Protein AF-A0A967FJZ7-F1 (afdb_monomer)

pLDDT: mean 92.17, std 5.95, range [53.84, 97.44]

Mean predicted aligned error: 4.2 Å

Structure (mmCIF, N/CA/C/O backbone):
data_AF-A0A967FJZ7-F1
#
_entry.id   AF-A0A967FJZ7-F1
#
loop_
_atom_site.group_PDB
_atom_site.id
_atom_site.type_symbol
_atom_site.label_atom_id
_atom_site.label_alt_id
_atom_site.label_comp_id
_atom_site.label_asym_id
_atom_site.label_entity_id
_atom_site.label_seq_id
_atom_site.pdbx_PDB_ins_code
_atom_site.Cartn_x
_atom_site.Cartn_y
_atom_site.Cartn_z
_atom_site.occupancy
_atom_site.B_iso_or_equiv
_atom_site.auth_seq_id
_atom_site.auth_comp_id
_atom_site.auth_asym_id
_atom_site.auth_atom_id
_atom_site.pdbx_PDB_model_num
ATOM 1 N N . GLY A 1 1 ? -8.747 7.558 18.543 1.00 53.84 1 GLY A N 1
ATOM 2 C CA . GLY A 1 1 ? -9.060 8.045 17.186 1.00 53.84 1 GLY A CA 1
ATOM 3 C C . GLY A 1 1 ? -10.544 7.882 16.918 1.00 53.84 1 GLY A C 1
ATOM 4 O O . GLY A 1 1 ? -11.200 7.242 17.737 1.00 53.84 1 GLY A O 1
ATOM 5 N N . PRO A 1 2 ? -11.078 8.460 15.831 1.00 62.34 2 PRO A N 1
ATOM 6 C CA . PRO A 1 2 ? -12.463 8.230 15.425 1.00 62.34 2 PRO A CA 1
ATOM 7 C C . PRO A 1 2 ? -12.708 6.739 15.150 1.00 62.34 2 PRO A C 1
ATOM 9 O O . PRO A 1 2 ? -11.792 6.017 14.753 1.00 62.34 2 PRO A O 1
ATOM 12 N N . VAL A 1 3 ? -13.938 6.279 15.382 1.00 71.56 3 VAL A N 1
ATOM 13 C CA . VAL A 1 3 ? -14.369 4.938 14.970 1.00 71.56 3 VAL A CA 1
ATOM 14 C C . VAL A 1 3 ? -14.595 4.963 13.461 1.00 71.56 3 VAL A C 1
ATOM 16 O O . VAL A 1 3 ? -15.310 5.821 12.950 1.00 71.56 3 VAL A O 1
ATOM 19 N N . VAL A 1 4 ? -13.964 4.027 12.761 1.00 82.12 4 VAL A N 1
ATOM 20 C CA . VAL A 1 4 ? -14.001 3.878 11.303 1.00 82.12 4 VAL A CA 1
ATOM 21 C C . VAL A 1 4 ? -14.707 2.563 11.010 1.00 82.12 4 VAL A C 1
ATOM 23 O O . VAL A 1 4 ? -14.419 1.550 11.650 1.00 82.12 4 VAL A O 1
ATOM 26 N N . THR A 1 5 ? -15.645 2.566 10.068 1.00 86.19 5 THR A N 1
ATOM 27 C CA . THR A 1 5 ? -16.357 1.354 9.653 1.00 86.19 5 THR A CA 1
ATOM 28 C C . THR A 1 5 ? -16.157 1.171 8.165 1.00 86.19 5 THR A C 1
ATOM 30 O O . THR A 1 5 ? -16.683 1.935 7.360 1.00 86.19 5 THR A O 1
ATOM 33 N N . ILE A 1 6 ? -15.411 0.130 7.814 1.00 88.75 6 ILE A N 1
ATOM 34 C CA . ILE A 1 6 ? -15.211 -0.288 6.433 1.00 88.75 6 ILE A CA 1
ATOM 35 C C . ILE A 1 6 ? -16.294 -1.320 6.124 1.00 88.75 6 ILE A C 1
ATOM 37 O O . ILE A 1 6 ? -16.422 -2.317 6.836 1.00 88.75 6 ILE A O 1
ATOM 41 N N . GLN A 1 7 ? -17.103 -1.065 5.097 1.00 89.75 7 GLN A N 1
ATOM 42 C CA . GLN A 1 7 ? -18.104 -2.031 4.642 1.00 89.75 7 GLN A CA 1
ATOM 43 C C . GLN A 1 7 ? -17.423 -3.281 4.071 1.00 89.75 7 GLN A C 1
ATOM 45 O O . GLN A 1 7 ? -16.246 -3.244 3.710 1.00 89.75 7 GLN A O 1
ATOM 50 N N . ALA A 1 8 ? -18.156 -4.391 3.961 1.00 89.12 8 ALA A N 1
ATOM 51 C CA . ALA A 1 8 ? -17.643 -5.569 3.264 1.00 89.12 8 ALA A CA 1
ATOM 52 C C . ALA A 1 8 ? -17.211 -5.180 1.840 1.00 89.12 8 ALA A C 1
ATOM 54 O O . ALA A 1 8 ? -17.961 -4.507 1.135 1.00 89.12 8 ALA A O 1
ATOM 55 N N . TYR A 1 9 ? -15.998 -5.582 1.449 1.00 87.69 9 TYR A N 1
ATOM 56 C CA . TYR A 1 9 ? -15.358 -5.190 0.182 1.00 87.69 9 TYR A CA 1
ATOM 57 C C . TYR A 1 9 ? -15.141 -3.674 0.001 1.00 87.69 9 TYR A C 1
ATOM 59 O O . TYR A 1 9 ? -14.846 -3.220 -1.100 1.00 87.69 9 TYR A O 1
ATOM 67 N N . GLY A 1 10 ? -15.287 -2.886 1.069 1.00 92.31 10 GLY A N 1
ATOM 68 C CA . GLY A 1 10 ? -15.021 -1.455 1.071 1.00 92.31 10 GLY A CA 1
ATOM 69 C C . GLY A 1 10 ? -13.533 -1.131 1.191 1.00 92.31 10 GLY A C 1
ATOM 70 O O . GLY A 1 10 ? -12.714 -1.975 1.557 1.00 92.31 10 GLY A O 1
ATOM 71 N N . TYR A 1 11 ? -13.204 0.134 0.934 1.00 94.00 11 TYR A N 1
ATOM 72 C CA . TYR A 1 11 ? -11.838 0.648 0.965 1.00 94.00 11 TYR A CA 1
ATOM 73 C C . TYR A 1 11 ? -11.687 1.744 2.019 1.00 94.00 11 TYR A C 1
ATOM 75 O O . TYR A 1 11 ? -12.600 2.536 2.266 1.00 94.00 11 TYR A O 1
ATOM 83 N N . LEU A 1 12 ? -10.499 1.792 2.612 1.00 94.00 12 LEU A N 1
ATOM 84 C CA . LEU A 1 12 ? -10.035 2.862 3.483 1.00 94.00 12 LEU A CA 1
ATOM 85 C C . LEU A 1 12 ? -8.722 3.379 2.909 1.00 94.00 12 LEU A C 1
ATOM 87 O O . LEU A 1 12 ? -7.837 2.587 2.591 1.00 94.00 12 LEU A O 1
ATOM 91 N N . ILE A 1 13 ? -8.587 4.694 2.806 1.00 94.62 13 ILE A N 1
ATOM 92 C CA . ILE A 1 13 ? -7.353 5.333 2.354 1.00 94.62 13 ILE A CA 1
ATOM 93 C C . ILE A 1 13 ? -6.669 5.963 3.556 1.00 94.62 13 ILE A C 1
ATOM 95 O O . ILE A 1 13 ? -7.312 6.612 4.376 1.00 94.62 13 ILE A O 1
ATOM 99 N N . LEU A 1 14 ? -5.355 5.785 3.646 1.00 93.88 14 LEU A N 1
ATOM 100 C CA . LEU A 1 14 ? -4.507 6.512 4.578 1.00 93.88 14 LEU A CA 1
ATOM 101 C C . LEU A 1 14 ? -3.635 7.472 3.766 1.00 93.88 14 LEU A C 1
ATOM 103 O O . LEU A 1 14 ? -2.787 7.029 2.996 1.00 93.88 14 LEU A O 1
ATOM 107 N N . ALA A 1 15 ? -3.848 8.775 3.926 1.00 93.75 15 ALA A N 1
ATOM 108 C CA . ALA A 1 15 ? -3.118 9.811 3.199 1.00 93.75 15 ALA A CA 1
ATOM 109 C C . ALA A 1 15 ? -2.450 10.770 4.184 1.00 93.75 15 ALA A C 1
ATOM 111 O O . ALA A 1 15 ? -3.067 11.217 5.140 1.00 93.75 15 ALA A O 1
ATOM 112 N N . ARG A 1 16 ? -1.179 11.125 3.981 1.00 93.56 16 ARG A N 1
ATOM 113 C CA . ARG A 1 16 ? -0.521 12.091 4.879 1.00 93.56 16 ARG A CA 1
ATOM 114 C C . ARG A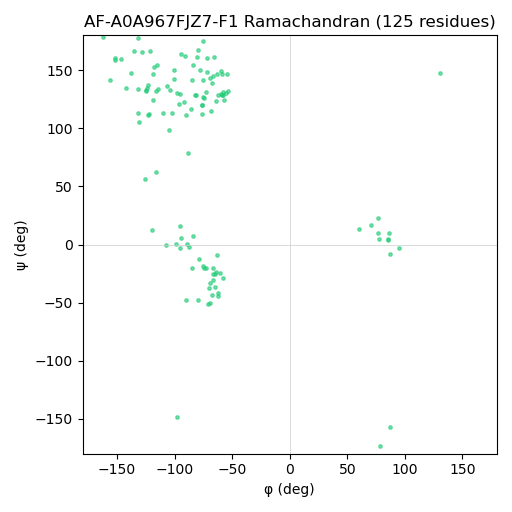 1 16 ? -1.139 13.485 4.740 1.00 93.56 16 ARG A C 1
ATOM 116 O O . ARG A 1 16 ? -1.358 14.166 5.733 1.00 93.56 16 ARG A O 1
ATOM 123 N N . ASP A 1 17 ? -1.389 13.885 3.497 1.00 93.38 17 ASP A N 1
ATOM 124 C CA . ASP A 1 17 ? -1.948 15.176 3.107 1.00 93.38 17 ASP A CA 1
ATOM 125 C C . ASP A 1 17 ? -3.095 14.923 2.126 1.00 93.38 17 ASP A C 1
ATOM 127 O O . ASP A 1 17 ? -2.866 14.548 0.973 1.00 93.38 17 ASP A O 1
ATOM 131 N N . LEU A 1 18 ? -4.332 15.084 2.600 1.00 92.69 18 LEU A N 1
ATOM 132 C CA . LEU A 1 18 ? -5.524 14.846 1.792 1.00 92.69 18 LEU A CA 1
ATOM 133 C C . LEU A 1 18 ? -5.661 15.849 0.642 1.00 92.69 18 LEU A C 1
ATOM 135 O O . LEU A 1 18 ? -6.187 15.495 -0.413 1.00 92.69 18 LEU A O 1
ATOM 139 N N . THR A 1 19 ? -5.176 17.081 0.816 1.00 94.50 19 THR A N 1
ATOM 140 C CA . THR A 1 19 ? -5.269 18.118 -0.219 1.00 94.50 19 THR A CA 1
ATOM 141 C C . THR A 1 19 ? -4.371 17.760 -1.393 1.00 94.50 19 THR A C 1
ATOM 143 O O . THR A 1 19 ? -4.841 17.712 -2.529 1.00 94.50 19 THR A O 1
ATOM 146 N N . ALA A 1 20 ? -3.104 17.438 -1.122 1.00 94.06 20 ALA A N 1
ATOM 147 C CA . ALA A 1 20 ? -2.167 16.996 -2.152 1.00 94.06 20 ALA A CA 1
ATOM 148 C C . ALA A 1 20 ? -2.630 15.688 -2.814 1.00 94.06 20 ALA A C 1
ATOM 150 O O . ALA A 1 20 ? -2.590 15.564 -4.034 1.00 94.06 20 ALA A O 1
ATOM 151 N N . PHE A 1 21 ? -3.134 14.737 -2.022 1.00 94.06 21 PHE A N 1
ATOM 152 C CA . PHE A 1 21 ? -3.644 13.467 -2.535 1.00 94.06 21 PHE A CA 1
ATOM 153 C C . PHE A 1 21 ? -4.846 13.652 -3.474 1.00 94.06 21 PHE A C 1
ATOM 155 O O . PHE A 1 21 ? -4.888 13.057 -4.546 1.00 94.06 21 PHE A O 1
ATOM 162 N N . THR A 1 22 ? -5.802 14.508 -3.105 1.00 95.12 22 THR A N 1
ATOM 163 C CA . THR A 1 22 ? -6.986 14.806 -3.931 1.00 95.12 22 THR A CA 1
ATOM 164 C C . THR A 1 22 ? -6.616 15.602 -5.183 1.00 95.12 22 THR A C 1
ATOM 166 O O . THR A 1 22 ? -7.243 15.425 -6.225 1.00 95.12 22 THR A O 1
ATOM 169 N N . ALA A 1 23 ? -5.604 16.473 -5.108 1.00 96.06 23 ALA A N 1
ATOM 170 C C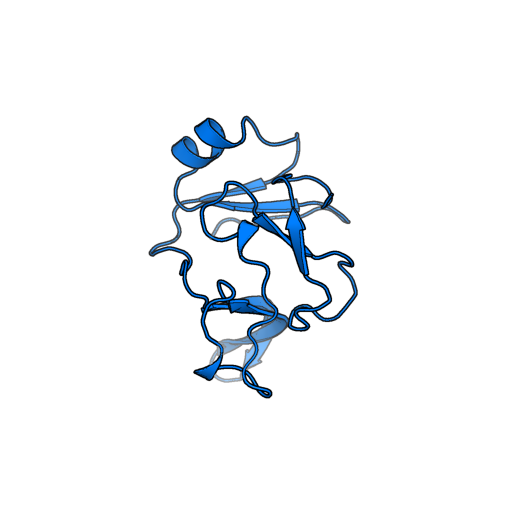A . ALA A 1 23 ? -5.103 17.197 -6.274 1.00 96.06 23 ALA A CA 1
ATOM 171 C C . ALA A 1 23 ? -4.485 16.253 -7.320 1.00 96.06 23 ALA A C 1
ATOM 173 O O . ALA A 1 23 ? -4.666 16.484 -8.512 1.00 96.06 23 ALA A O 1
ATOM 174 N N . GLU A 1 24 ? -3.806 15.191 -6.875 1.00 94.50 24 GLU A N 1
ATOM 175 C CA . GLU A 1 24 ? -3.182 14.195 -7.754 1.00 94.50 24 GLU A CA 1
ATOM 176 C C . GLU A 1 24 ? -4.194 13.170 -8.291 1.00 94.50 24 GLU A C 1
ATOM 178 O O . GLU A 1 24 ? -4.243 12.902 -9.489 1.00 94.50 24 GLU A O 1
ATOM 183 N N . TYR A 1 25 ? -5.028 12.602 -7.415 1.00 94.00 25 TYR A N 1
ATOM 184 C CA . TYR A 1 25 ? -5.868 11.442 -7.745 1.00 94.00 25 TYR A CA 1
ATOM 185 C C . TYR A 1 25 ? -7.363 11.753 -7.898 1.00 94.00 25 TYR A C 1
ATOM 187 O O . TYR A 1 25 ? -8.157 10.859 -8.191 1.00 94.00 25 TYR A O 1
ATOM 195 N N . GLY A 1 26 ? -7.768 13.009 -7.712 1.00 94.62 26 GLY A N 1
ATOM 196 C CA . GLY A 1 26 ? -9.166 13.425 -7.750 1.00 94.62 26 GLY A CA 1
ATOM 197 C C . GLY A 1 26 ? -9.939 13.104 -6.468 1.00 94.62 26 GLY A C 1
ATOM 198 O O . GLY A 1 26 ? -9.387 12.698 -5.446 1.00 94.62 26 GLY A O 1
ATOM 199 N N . SER A 1 27 ? -11.254 13.334 -6.503 1.00 92.50 27 SER A N 1
ATOM 200 C CA . SER A 1 27 ? -12.146 13.052 -5.371 1.00 92.50 27 SER A CA 1
ATOM 201 C C . SER A 1 27 ? -12.415 11.556 -5.219 1.00 92.50 27 SER A C 1
ATOM 203 O O . SER A 1 27 ? -12.608 10.847 -6.205 1.00 92.50 27 SER A O 1
ATOM 205 N N . MET A 1 28 ? -12.472 11.085 -3.972 1.00 91.50 28 MET A N 1
ATOM 206 C CA . MET A 1 28 ? -12.664 9.664 -3.684 1.00 91.50 28 MET A CA 1
ATOM 207 C C . MET A 1 28 ? -14.088 9.187 -3.986 1.00 91.50 28 MET A C 1
ATOM 209 O O . MET A 1 28 ? -15.038 9.961 -3.815 1.00 91.50 28 MET A O 1
ATOM 213 N N . PRO A 1 29 ? -14.262 7.912 -4.391 1.00 93.06 29 PRO A N 1
ATOM 214 C CA . PRO A 1 29 ? -15.585 7.339 -4.600 1.00 93.06 29 PRO A CA 1
ATOM 215 C C . PRO A 1 29 ? -16.482 7.475 -3.355 1.00 93.06 29 PRO A C 1
ATOM 217 O O . PRO A 1 29 ? -15.988 7.387 -2.224 1.00 93.06 29 PRO A O 1
ATOM 220 N N . PRO A 1 30 ? -17.807 7.650 -3.523 1.00 90.31 30 PRO A N 1
ATOM 221 C CA . PRO A 1 30 ? -18.732 7.731 -2.398 1.00 90.31 30 PRO A CA 1
ATOM 222 C C . PRO A 1 30 ? -18.599 6.534 -1.449 1.00 90.31 30 PRO A C 1
ATOM 224 O O . PRO A 1 30 ? -18.605 5.383 -1.879 1.00 90.31 30 PRO A O 1
ATOM 227 N N . GLY A 1 31 ? -18.508 6.806 -0.146 1.00 88.75 31 GLY A N 1
ATOM 228 C CA . GLY A 1 31 ? -18.388 5.776 0.890 1.00 88.75 31 GLY A CA 1
ATOM 229 C C . GLY A 1 31 ? -16.957 5.316 1.191 1.00 88.75 31 GLY A C 1
ATOM 230 O O . GLY A 1 31 ? -16.763 4.624 2.190 1.00 88.75 31 GLY A O 1
ATOM 231 N N . VAL A 1 32 ? -15.955 5.732 0.407 1.00 93.19 32 VAL A N 1
ATOM 232 C CA . VAL A 1 32 ? -14.541 5.513 0.744 1.00 93.19 32 VAL A CA 1
ATOM 233 C C . VAL A 1 32 ? -14.130 6.507 1.822 1.00 93.19 32 VAL A C 1
ATOM 235 O O . VAL A 1 32 ? -14.205 7.722 1.639 1.00 93.19 32 VAL A O 1
ATOM 238 N N . GLN A 1 33 ? -13.700 5.984 2.966 1.00 91.56 33 GLN A N 1
ATOM 239 C CA . GLN A 1 33 ? -13.206 6.808 4.064 1.00 91.56 33 GLN A CA 1
ATOM 240 C C . GLN A 1 33 ? -11.721 7.118 3.852 1.00 91.56 33 GLN A C 1
ATOM 242 O O . GLN A 1 33 ? -10.958 6.253 3.416 1.00 91.56 33 GLN A O 1
ATOM 247 N N . VAL A 1 34 ? -11.307 8.341 4.190 1.00 92.12 34 VAL A N 1
ATOM 248 C CA . VAL A 1 34 ? -9.896 8.739 4.183 1.00 92.12 34 VAL A CA 1
ATOM 249 C C . VAL A 1 34 ? -9.481 9.137 5.592 1.00 92.12 34 VAL A C 1
ATOM 251 O O . VAL A 1 34 ? -10.113 9.985 6.218 1.00 92.12 34 VAL A O 1
ATOM 254 N N . LEU A 1 35 ? -8.431 8.498 6.097 1.00 91.69 35 LEU A N 1
ATOM 255 C CA . LEU A 1 35 ? -7.734 8.904 7.308 1.00 91.69 35 LEU A CA 1
ATOM 256 C C . LEU A 1 35 ? -6.539 9.753 6.915 1.00 91.69 35 LEU A C 1
ATOM 258 O O . LEU A 1 35 ? -5.734 9.345 6.076 1.00 91.69 35 LEU A O 1
ATOM 262 N N . GLU A 1 36 ? -6.427 10.919 7.540 1.00 89.00 36 GLU A N 1
ATOM 263 C CA . GLU A 1 36 ? -5.376 11.882 7.243 1.00 89.00 36 GLU A CA 1
ATOM 264 C C . GLU A 1 36 ? -4.497 12.225 8.447 1.00 89.00 36 GLU A C 1
ATOM 266 O O . GLU A 1 36 ? -4.832 11.917 9.593 1.00 89.00 36 GLU A O 1
ATOM 271 N N . GLY A 1 37 ? -3.361 12.877 8.185 1.00 82.31 37 GLY A N 1
ATOM 272 C CA . GLY A 1 37 ? -2.575 13.538 9.228 1.00 82.31 37 GLY A CA 1
ATOM 273 C C . GLY A 1 37 ? -1.747 12.605 10.111 1.00 82.31 37 GLY A C 1
ATOM 274 O O . GLY A 1 37 ? -1.392 12.978 11.231 1.00 82.31 37 GLY A O 1
ATOM 275 N N . TYR A 1 38 ? -1.414 11.401 9.633 1.00 86.25 38 TYR A N 1
ATOM 276 C CA . TYR A 1 38 ? -0.401 10.590 10.306 1.00 86.25 38 TYR A CA 1
ATOM 277 C C . TYR A 1 38 ? 0.977 11.262 10.195 1.00 86.25 38 TYR A C 1
ATOM 279 O O . TYR A 1 38 ? 1.301 11.909 9.196 1.00 86.25 38 TYR A O 1
ATOM 287 N N . SER A 1 39 ? 1.794 11.134 11.240 1.00 88.56 39 SER A N 1
ATOM 288 C CA . SER A 1 39 ? 3.144 11.693 11.252 1.00 88.56 39 SER A CA 1
ATOM 289 C C . SER A 1 39 ? 4.115 10.831 10.441 1.00 88.56 39 SER A C 1
ATOM 291 O O . SER A 1 39 ? 3.978 9.613 10.353 1.00 88.56 39 SER A O 1
ATOM 293 N N . GLY A 1 40 ? 5.134 11.471 9.865 1.00 89.31 40 GLY A N 1
ATOM 294 C CA . GLY A 1 40 ? 6.134 10.798 9.037 1.00 89.31 40 GLY A CA 1
ATOM 295 C C . GLY A 1 40 ? 5.721 10.680 7.568 1.00 89.31 40 GLY A C 1
ATOM 296 O O . GLY A 1 40 ? 4.962 11.494 7.040 1.00 89.31 40 GLY A O 1
ATOM 297 N N . ARG A 1 41 ? 6.302 9.703 6.876 1.00 91.25 41 ARG A N 1
ATOM 298 C CA . ARG A 1 41 ? 6.009 9.367 5.480 1.00 91.25 41 ARG A CA 1
ATOM 299 C C . ARG A 1 41 ? 6.275 7.887 5.268 1.00 91.25 41 ARG A C 1
ATOM 301 O O . ARG A 1 41 ? 7.059 7.318 6.025 1.00 91.25 41 ARG A O 1
ATOM 308 N N . LEU A 1 42 ? 5.673 7.329 4.224 1.00 91.38 42 LEU A N 1
ATOM 309 C CA . LEU A 1 42 ? 6.120 6.035 3.742 1.00 91.38 42 LEU A CA 1
ATOM 310 C C . LEU A 1 42 ? 7.517 6.173 3.114 1.00 91.38 42 LEU A C 1
ATOM 312 O O . LEU A 1 42 ? 7.836 7.212 2.527 1.00 91.38 42 LEU A O 1
ATOM 316 N N . SER A 1 43 ? 8.366 5.172 3.306 1.00 93.12 43 SER A N 1
ATOM 317 C CA . SER A 1 43 ? 9.717 5.110 2.751 1.00 93.12 43 SER A CA 1
ATOM 318 C C . SER A 1 43 ? 9.652 4.844 1.250 1.00 93.12 43 SER A C 1
ATOM 320 O O . SER A 1 43 ? 8.986 3.904 0.829 1.00 93.12 43 SER A O 1
ATOM 322 N N . ASN A 1 44 ? 10.367 5.619 0.434 1.00 91.12 44 ASN A N 1
ATOM 323 C CA . ASN A 1 44 ? 10.424 5.334 -1.004 1.00 91.12 44 ASN A CA 1
ATOM 324 C C . ASN A 1 44 ? 11.231 4.060 -1.292 1.00 91.12 44 ASN A C 1
ATOM 326 O O . ASN A 1 44 ? 10.818 3.276 -2.126 1.00 91.12 44 ASN A O 1
ATOM 330 N N . ALA A 1 45 ? 12.309 3.827 -0.535 1.00 92.56 45 ALA A N 1
ATOM 331 C CA . ALA A 1 45 ? 13.220 2.691 -0.708 1.00 92.56 45 ALA A CA 1
ATOM 332 C C . ALA A 1 45 ? 12.630 1.341 -0.255 1.00 92.56 45 ALA A C 1
ATOM 334 O O . ALA A 1 45 ? 13.112 0.277 -0.619 1.00 92.56 45 ALA A O 1
ATOM 335 N N . GLY A 1 46 ? 11.594 1.373 0.585 1.00 94.00 46 GLY A N 1
ATOM 336 C CA . GLY A 1 46 ? 11.059 0.176 1.227 1.00 94.00 46 GLY A CA 1
ATOM 337 C C . GLY A 1 46 ? 10.876 0.333 2.730 1.00 94.00 46 GLY A C 1
ATOM 338 O O . GLY A 1 46 ? 11.619 1.054 3.405 1.00 94.00 46 GLY A O 1
ATOM 339 N N . GLU A 1 47 ? 9.860 -0.339 3.265 1.00 95.56 47 GLU A N 1
ATOM 340 C CA . GLU A 1 47 ? 9.632 -0.517 4.699 1.00 95.56 47 GLU A CA 1
ATOM 341 C C . GLU A 1 47 ? 8.667 -1.681 4.961 1.00 95.56 47 GLU A C 1
ATOM 343 O O . GLU A 1 47 ? 8.120 -2.307 4.051 1.00 95.56 47 GLU A O 1
ATOM 348 N N . ARG A 1 48 ? 8.419 -1.955 6.244 1.00 95.81 48 ARG A N 1
ATOM 349 C CA . ARG A 1 48 ? 7.463 -2.967 6.690 1.00 95.81 48 ARG A CA 1
ATOM 350 C C . ARG A 1 48 ? 6.156 -2.331 7.151 1.00 95.81 48 ARG A C 1
ATOM 352 O O . ARG A 1 48 ? 6.098 -1.753 8.236 1.00 95.81 48 ARG A O 1
ATOM 359 N N . LEU A 1 49 ? 5.085 -2.584 6.408 1.00 95.19 49 LEU A N 1
ATOM 360 C CA . LEU A 1 49 ? 3.718 -2.202 6.753 1.00 95.19 49 LEU A CA 1
ATOM 361 C C . LEU A 1 49 ? 2.944 -3.382 7.327 1.00 95.19 49 LEU A C 1
ATOM 363 O O . LEU A 1 49 ? 3.100 -4.526 6.899 1.00 95.19 49 LEU A O 1
ATOM 367 N N . GLN A 1 50 ? 2.101 -3.110 8.320 1.00 95.31 50 GLN A N 1
ATOM 368 C CA . GLN A 1 50 ? 1.306 -4.132 8.988 1.00 95.31 50 GLN A CA 1
ATOM 369 C C . GLN A 1 50 ? -0.088 -3.611 9.318 1.00 95.31 50 GLN A C 1
ATOM 371 O O . GLN A 1 50 ? -0.232 -2.540 9.903 1.00 95.31 50 GLN A O 1
ATOM 376 N N . ILE A 1 51 ? -1.095 -4.433 9.033 1.00 93.00 51 ILE A N 1
ATOM 377 C CA . ILE A 1 51 ? -2.459 -4.247 9.521 1.00 93.00 51 ILE A CA 1
ATOM 378 C C . ILE A 1 51 ? -2.687 -5.256 10.642 1.00 93.00 51 ILE A C 1
ATOM 380 O O . ILE A 1 51 ? -2.343 -6.436 10.526 1.00 93.00 51 ILE A O 1
ATOM 384 N N . ALA A 1 52 ? -3.250 -4.792 11.752 1.00 94.94 52 ALA A N 1
ATOM 385 C CA . ALA A 1 52 ? -3.546 -5.630 12.899 1.00 94.94 52 ALA A CA 1
ATOM 386 C C . ALA A 1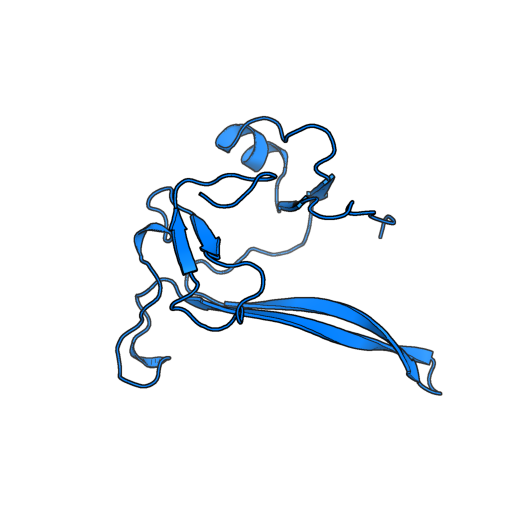 52 ? -4.918 -5.293 13.475 1.00 94.94 52 ALA A C 1
ATOM 388 O O . ALA A 1 52 ? -5.348 -4.140 13.441 1.00 94.94 52 ALA A O 1
ATOM 389 N N . MET A 1 53 ? -5.586 -6.302 14.023 1.00 93.12 53 MET A N 1
ATOM 390 C CA . MET A 1 53 ? -6.827 -6.126 14.764 1.00 93.12 53 MET A CA 1
ATOM 391 C C . MET A 1 53 ? -6.555 -6.163 16.272 1.00 93.12 53 MET A C 1
ATOM 393 O O . MET A 1 53 ? -5.623 -6.852 16.703 1.00 93.12 53 MET A O 1
ATOM 397 N N . PRO A 1 54 ? -7.348 -5.456 17.092 1.00 93.88 54 PRO A N 1
ATOM 398 C CA . PRO A 1 54 ? -7.294 -5.609 18.541 1.00 93.88 54 PRO A CA 1
ATOM 399 C C . PRO A 1 54 ? -7.541 -7.074 18.939 1.00 93.88 54 PRO A C 1
ATOM 401 O O . PRO A 1 54 ? -8.551 -7.658 18.553 1.00 93.88 54 PRO A O 1
ATOM 404 N N . GLY A 1 55 ? -6.607 -7.658 19.689 1.00 94.50 55 GLY A N 1
ATOM 405 C CA . GLY A 1 55 ? -6.741 -8.952 20.363 1.00 94.50 55 GLY A CA 1
ATOM 406 C C . GLY A 1 55 ? -7.121 -8.762 21.830 1.00 94.50 55 GLY A C 1
ATOM 407 O O . GLY A 1 55 ? -7.772 -7.775 22.165 1.00 94.50 55 GLY A O 1
ATOM 408 N N . ASP A 1 56 ? -6.687 -9.660 22.715 1.00 96.75 56 ASP A N 1
ATOM 409 C CA . ASP A 1 56 ? -7.022 -9.631 24.147 1.00 96.75 56 ASP A CA 1
ATOM 410 C C . ASP A 1 56 ? -6.323 -8.503 24.926 1.00 96.75 56 ASP A C 1
ATOM 412 O O . ASP A 1 56 ? -5.349 -7.903 24.465 1.00 96.75 56 ASP A O 1
ATOM 416 N N . ILE A 1 57 ? -6.870 -8.168 26.101 1.00 97.44 57 ILE A N 1
ATOM 417 C CA . ILE A 1 57 ? -6.190 -7.334 27.099 1.00 97.44 57 ILE A CA 1
ATOM 418 C C . ILE A 1 57 ? -5.590 -8.303 28.106 1.00 97.44 57 ILE A C 1
ATOM 420 O O . ILE A 1 57 ? -6.292 -9.192 28.586 1.00 97.44 57 ILE A O 1
ATOM 424 N N . ASP A 1 58 ? -4.309 -8.142 28.420 1.00 95.94 58 ASP A N 1
ATOM 425 C CA . ASP A 1 58 ? -3.686 -8.933 29.478 1.00 95.94 58 ASP A CA 1
ATOM 426 C C . ASP A 1 58 ? -4.092 -8.456 30.885 1.00 95.94 58 ASP A C 1
ATOM 428 O O . ASP A 1 58 ? -4.757 -7.437 31.075 1.00 95.94 58 ASP A O 1
ATOM 432 N N . ASN A 1 59 ? -3.644 -9.183 31.908 1.00 96.25 59 ASN A N 1
ATOM 433 C CA . ASN A 1 59 ? -3.929 -8.861 33.311 1.00 96.25 59 ASN A CA 1
ATOM 434 C C . ASN A 1 59 ? -3.340 -7.512 33.775 1.00 96.25 59 ASN A C 1
ATOM 436 O O . ASN A 1 59 ? -3.632 -7.073 34.884 1.00 96.25 59 ASN A O 1
ATOM 440 N N . GLN A 1 60 ? -2.496 -6.872 32.961 1.00 96.81 60 GLN A N 1
ATOM 441 C CA . GLN A 1 60 ? -1.898 -5.562 33.228 1.00 96.81 60 GLN A CA 1
ATOM 442 C C . GLN A 1 60 ? -2.654 -4.436 32.503 1.00 96.81 60 GLN A C 1
ATOM 444 O O . GLN A 1 60 ? -2.287 -3.271 32.634 1.00 96.81 60 GLN A O 1
ATOM 449 N N . GLY A 1 61 ? -3.721 -4.758 31.762 1.00 95.62 61 GLY A N 1
ATOM 450 C CA . GLY A 1 61 ? -4.513 -3.784 31.015 1.00 95.62 61 GLY A CA 1
ATOM 451 C C . GLY A 1 61 ? -3.964 -3.467 29.622 1.00 95.62 61 GLY A C 1
ATOM 452 O O . GLY A 1 61 ? -4.518 -2.598 28.947 1.00 95.62 61 GLY A O 1
ATOM 453 N N . ASN A 1 62 ? -2.907 -4.146 29.159 1.00 96.38 62 ASN A N 1
ATOM 454 C CA . ASN A 1 62 ? -2.316 -3.862 27.853 1.00 96.38 62 ASN A CA 1
ATOM 455 C C . ASN A 1 62 ? -3.099 -4.560 26.743 1.00 96.38 62 ASN A C 1
ATOM 457 O O . ASN A 1 62 ? -3.321 -5.771 26.787 1.00 96.38 62 ASN A O 1
ATOM 461 N N . ARG A 1 63 ? -3.478 -3.799 25.712 1.00 95.25 63 ARG A N 1
ATOM 462 C CA . ARG A 1 63 ? -4.100 -4.337 24.500 1.00 95.25 63 ARG A CA 1
ATOM 463 C C . ARG A 1 63 ? -3.051 -5.006 23.617 1.00 95.25 63 ARG A C 1
ATOM 465 O O . ARG A 1 63 ? -2.159 -4.332 23.105 1.00 95.25 63 ARG A O 1
ATOM 472 N N . HIS A 1 64 ? -3.234 -6.292 23.351 1.00 95.75 64 HIS A N 1
ATOM 473 C CA . HIS A 1 64 ? -2.488 -7.014 22.325 1.00 95.75 64 HIS A CA 1
ATOM 474 C C . HIS A 1 64 ? -3.133 -6.821 20.955 1.00 95.75 64 HIS A C 1
ATOM 476 O O . HIS A 1 64 ? -4.332 -6.562 20.848 1.00 95.75 64 HIS A O 1
ATOM 482 N N . TYR A 1 65 ? -2.335 -6.944 19.897 1.00 95.75 65 TYR A N 1
ATOM 483 C CA . TYR A 1 65 ? -2.797 -6.819 18.518 1.00 95.75 65 TYR A CA 1
ATOM 484 C C . TYR A 1 65 ? -2.424 -8.065 17.727 1.00 95.75 65 TYR A C 1
ATOM 486 O O . TYR A 1 65 ? -1.282 -8.524 17.755 1.00 95.75 65 TYR A O 1
ATOM 494 N N . ILE A 1 66 ? -3.400 -8.596 17.000 1.00 95.94 66 ILE A N 1
ATOM 495 C CA . ILE A 1 66 ? -3.246 -9.772 16.152 1.00 95.94 66 ILE A CA 1
ATOM 496 C C . ILE A 1 66 ? -2.994 -9.277 14.734 1.00 95.94 66 ILE A C 1
ATOM 498 O O . ILE A 1 66 ? -3.805 -8.543 14.168 1.00 95.94 66 ILE A O 1
ATOM 502 N N . ARG A 1 67 ? -1.855 -9.660 14.155 1.00 94.94 67 ARG A N 1
ATOM 503 C CA . ARG A 1 67 ? -1.520 -9.316 12.771 1.00 94.94 67 ARG A CA 1
ATOM 504 C C . ARG A 1 67 ? -2.521 -9.963 11.816 1.00 94.94 67 ARG A C 1
ATOM 506 O O . ARG A 1 67 ? -2.628 -11.184 11.791 1.00 94.94 67 ARG A O 1
ATOM 513 N N . ILE A 1 68 ? -3.165 -9.136 11.000 1.00 94.44 68 ILE A N 1
ATOM 514 C CA . ILE A 1 68 ? -4.050 -9.567 9.916 1.00 94.44 68 ILE A CA 1
A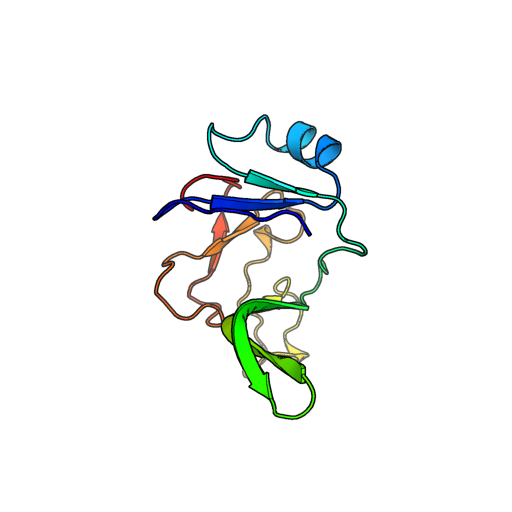TOM 515 C C . ILE A 1 68 ? -3.255 -9.739 8.633 1.00 94.44 68 ILE A C 1
ATOM 517 O O . ILE A 1 68 ? -3.341 -10.776 7.987 1.00 94.44 68 ILE A O 1
ATOM 521 N N . ASP A 1 69 ? -2.434 -8.746 8.301 1.00 95.06 69 ASP A N 1
ATOM 522 C CA . ASP A 1 69 ? -1.616 -8.779 7.099 1.00 95.06 69 ASP A CA 1
ATOM 523 C C . ASP A 1 69 ? -0.335 -7.966 7.276 1.00 95.06 69 ASP A C 1
ATOM 525 O O . ASP A 1 69 ? -0.228 -7.125 8.178 1.00 95.06 69 ASP A O 1
ATOM 529 N N . ARG A 1 70 ? 0.658 -8.240 6.435 1.00 96.00 70 ARG A N 1
ATOM 530 C CA . ARG A 1 70 ? 1.939 -7.540 6.423 1.00 96.00 70 ARG A CA 1
ATOM 531 C C . ARG A 1 70 ? 2.606 -7.648 5.065 1.00 96.00 70 ARG A C 1
ATOM 533 O O . ARG A 1 70 ? 2.661 -8.732 4.493 1.00 96.00 70 ARG A O 1
ATOM 540 N N . VAL A 1 71 ? 3.233 -6.549 4.671 1.00 96.56 71 VAL A N 1
ATOM 541 C CA . VAL A 1 71 ? 4.136 -6.465 3.528 1.00 96.56 71 VAL A CA 1
ATOM 542 C C . VAL A 1 71 ? 5.416 -5.746 3.951 1.00 96.56 71 VAL A C 1
ATOM 544 O O . VAL A 1 71 ? 5.362 -4.724 4.631 1.00 96.56 71 VAL A O 1
ATOM 547 N N . THR A 1 72 ? 6.566 -6.297 3.588 1.00 96.12 72 THR A N 1
ATOM 548 C CA . THR A 1 72 ? 7.851 -5.599 3.565 1.00 96.12 72 THR A CA 1
ATOM 549 C C . THR A 1 72 ? 8.159 -5.325 2.103 1.00 96.12 72 THR A C 1
ATOM 551 O O . THR A 1 72 ? 8.564 -6.246 1.394 1.00 96.12 72 THR A O 1
ATOM 554 N N . TYR A 1 73 ? 7.875 -4.107 1.647 1.00 95.56 73 TYR A N 1
ATOM 555 C CA . TYR A 1 73 ? 8.081 -3.729 0.251 1.00 95.56 73 TYR A CA 1
ATOM 556 C C . TYR A 1 73 ? 9.474 -3.143 0.026 1.00 95.56 73 TYR A C 1
ATOM 558 O O . TYR A 1 73 ? 10.128 -2.733 0.985 1.00 95.56 73 TYR A 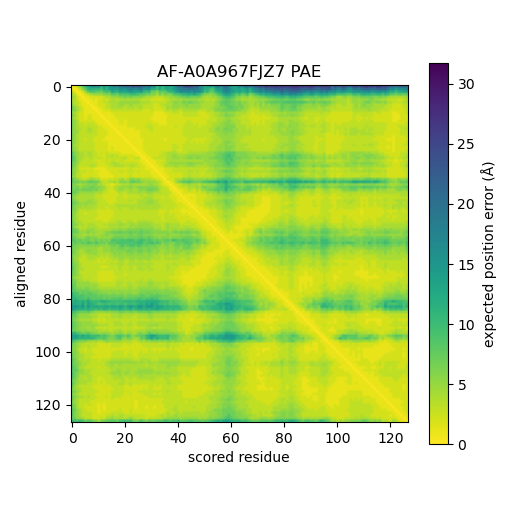O 1
ATOM 566 N N . SER A 1 74 ? 9.890 -3.110 -1.238 1.00 95.56 74 SER A N 1
ATOM 567 C CA . SER A 1 74 ? 11.141 -2.518 -1.723 1.00 95.56 74 SER A CA 1
ATOM 568 C C . SER A 1 74 ? 10.874 -1.694 -2.986 1.00 95.56 74 SER A C 1
ATOM 570 O O . SER A 1 74 ? 9.802 -1.817 -3.587 1.00 95.56 74 SER A O 1
ATOM 572 N N . ASP A 1 75 ? 11.840 -0.878 -3.393 1.00 94.62 75 ASP A N 1
ATOM 573 C CA . ASP A 1 75 ? 11.826 -0.091 -4.634 1.00 94.62 75 ASP A CA 1
ATOM 574 C C . ASP A 1 75 ? 12.380 -0.848 -5.861 1.00 94.62 75 ASP A C 1
ATOM 576 O O . ASP A 1 75 ? 12.373 -0.327 -6.978 1.00 94.62 75 ASP A O 1
ATOM 580 N N . GLY A 1 76 ? 12.846 -2.090 -5.688 1.00 94.31 76 GLY A N 1
ATOM 581 C CA . GLY A 1 76 ? 13.446 -2.883 -6.765 1.00 94.31 76 GLY A CA 1
ATOM 582 C C . GLY A 1 76 ? 14.948 -2.624 -6.966 1.00 94.31 76 GLY A C 1
ATOM 583 O O . GLY A 1 76 ? 15.514 -3.055 -7.986 1.00 94.31 76 GLY A O 1
ATOM 584 N N . LEU A 1 77 ? 15.596 -1.891 -6.054 1.00 92.88 77 LEU A N 1
ATOM 585 C CA . LEU A 1 77 ? 17.003 -1.483 -6.116 1.00 92.88 77 LEU A CA 1
ATOM 586 C C . LEU A 1 77 ? 17.844 -1.994 -4.935 1.00 92.88 77 LEU A C 1
ATOM 588 O O . LEU A 1 77 ? 19.002 -1.591 -4.826 1.00 92.88 77 LEU A O 1
ATOM 592 N N . HIS A 1 78 ? 17.323 -2.936 -4.137 1.00 91.50 78 HIS A N 1
ATOM 593 C CA . HIS A 1 78 ? 17.999 -3.493 -2.956 1.00 91.50 78 HIS A CA 1
ATOM 594 C C . HIS A 1 78 ? 18.306 -5.000 -3.073 1.00 91.50 78 HIS A C 1
ATOM 596 O O . HIS A 1 78 ? 17.799 -5.814 -2.293 1.00 91.50 78 HIS A O 1
ATOM 602 N N . PRO A 1 79 ? 19.140 -5.435 -4.043 1.00 91.75 79 PRO A N 1
ATOM 603 C CA . PRO A 1 79 ? 19.525 -6.842 -4.182 1.00 91.75 79 PRO A CA 1
ATOM 604 C C . PRO A 1 79 ? 20.253 -7.397 -2.945 1.00 91.75 79 PRO A C 1
ATOM 606 O O . PRO A 1 79 ? 20.237 -8.605 -2.721 1.00 91.75 79 PRO A O 1
ATOM 609 N N . GLU A 1 80 ? 20.890 -6.540 -2.146 1.00 92.62 80 GLU A N 1
ATOM 610 C CA . GLU A 1 80 ? 21.577 -6.900 -0.904 1.00 92.62 80 GLU A CA 1
ATOM 611 C C . GLU A 1 80 ? 20.637 -7.386 0.210 1.00 92.62 80 GLU A C 1
ATOM 613 O O . GLU A 1 80 ? 21.065 -8.168 1.062 1.00 92.62 80 GLU A O 1
ATOM 618 N N . ASP A 1 81 ? 19.366 -6.979 0.178 1.00 86.88 81 ASP A N 1
ATOM 619 C CA . ASP A 1 81 ? 18.390 -7.242 1.242 1.00 86.88 81 ASP A CA 1
ATOM 620 C C . ASP A 1 81 ? 17.521 -8.483 0.974 1.00 86.88 81 ASP A C 1
ATOM 622 O O . ASP A 1 81 ? 16.703 -8.882 1.812 1.00 86.88 81 ASP A O 1
ATOM 626 N N . VAL A 1 82 ? 17.703 -9.133 -0.181 1.00 85.25 82 VAL A N 1
ATOM 627 C CA . VAL A 1 82 ? 16.861 -10.243 -0.643 1.00 85.25 82 VAL A CA 1
ATOM 628 C C . VAL A 1 82 ? 17.658 -11.523 -0.925 1.00 85.25 82 VAL A C 1
ATOM 630 O O . VAL A 1 82 ? 18.718 -11.500 -1.561 1.00 85.25 82 VAL A O 1
ATOM 633 N N . PRO A 1 83 ? 17.147 -12.698 -0.509 1.00 80.44 83 PRO A N 1
ATOM 634 C CA . PRO A 1 83 ? 17.737 -13.974 -0.891 1.00 80.44 83 PRO A CA 1
ATOM 635 C C . PRO A 1 83 ? 17.767 -14.137 -2.415 1.00 80.44 83 PRO A C 1
ATOM 637 O O . PRO A 1 83 ? 16.749 -13.991 -3.083 1.00 80.44 83 PRO A O 1
ATOM 640 N N . GLY A 1 84 ? 18.933 -14.480 -2.964 1.00 84.88 84 GLY A N 1
ATOM 641 C CA . GLY A 1 84 ? 19.119 -14.652 -4.408 1.00 84.88 84 GLY A CA 1
ATOM 642 C C . GLY A 1 84 ? 19.661 -13.421 -5.137 1.00 84.88 84 GLY A C 1
ATOM 643 O O . GLY A 1 84 ? 19.956 -13.533 -6.323 1.00 84.88 84 GLY A O 1
ATOM 644 N N . GLY A 1 85 ? 19.859 -12.288 -4.450 1.00 90.88 85 GLY A N 1
ATOM 645 C CA . GLY A 1 85 ? 20.570 -11.129 -5.006 1.00 90.88 85 GLY A CA 1
ATOM 646 C C . GLY A 1 85 ? 19.811 -10.384 -6.105 1.00 90.88 85 GLY A C 1
ATOM 647 O O . GLY A 1 85 ? 20.420 -9.652 -6.882 1.00 90.88 85 GLY A O 1
ATOM 648 N N . VAL A 1 86 ? 18.500 -10.606 -6.212 1.00 92.12 86 VAL A N 1
ATOM 649 C CA . VAL A 1 86 ? 17.629 -9.958 -7.195 1.00 92.12 86 VAL A CA 1
ATOM 650 C C . VAL A 1 86 ? 16.404 -9.436 -6.470 1.00 92.12 86 VAL A C 1
ATOM 652 O O . VAL A 1 86 ? 15.591 -10.217 -5.978 1.00 92.12 86 VAL A O 1
ATOM 655 N N . ASP A 1 87 ? 16.279 -8.114 -6.420 1.00 94.12 87 ASP A N 1
ATOM 656 C CA . ASP A 1 87 ? 15.081 -7.458 -5.918 1.00 94.12 87 ASP A CA 1
ATOM 657 C C . ASP A 1 87 ? 13.975 -7.540 -6.977 1.00 94.12 87 ASP A C 1
ATOM 659 O O . ASP A 1 87 ? 14.098 -6.995 -8.075 1.00 94.12 87 ASP A O 1
ATOM 663 N N . LEU A 1 88 ? 12.932 -8.308 -6.662 1.00 94.12 88 LEU A N 1
ATOM 664 C CA . LEU A 1 88 ? 11.821 -8.604 -7.566 1.00 94.12 88 LEU A CA 1
ATOM 665 C C . LEU A 1 88 ? 10.684 -7.579 -7.463 1.00 94.12 88 LEU A C 1
ATOM 667 O O . LEU A 1 88 ? 9.677 -7.732 -8.157 1.00 94.12 88 LEU A O 1
ATOM 671 N N . TRP A 1 89 ? 10.811 -6.562 -6.603 1.00 95.00 89 TRP A N 1
ATOM 672 C CA . TRP A 1 89 ? 9.818 -5.496 -6.526 1.00 95.00 89 TRP A CA 1
ATOM 673 C C . TRP A 1 89 ? 9.821 -4.650 -7.813 1.00 95.00 89 TRP A C 1
ATOM 675 O O . TRP A 1 89 ? 10.883 -4.365 -8.373 1.00 95.00 89 TRP A O 1
ATOM 685 N N . PRO A 1 90 ? 8.639 -4.264 -8.327 1.00 94.12 90 PRO A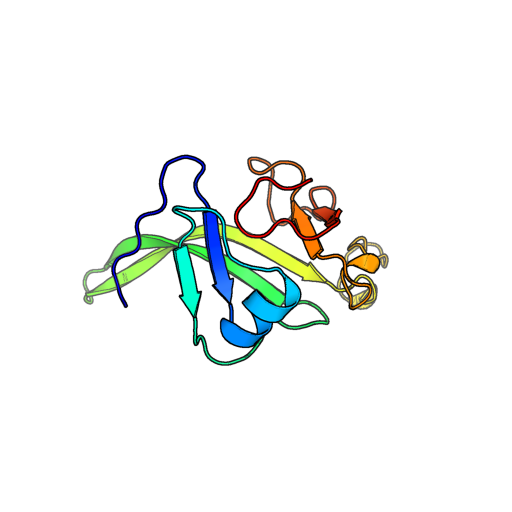 N 1
ATOM 686 C CA . PRO A 1 90 ? 8.537 -3.532 -9.583 1.00 94.12 90 PRO A CA 1
ATOM 687 C C . PRO A 1 90 ? 8.964 -2.069 -9.404 1.00 94.12 90 PRO A C 1
ATOM 689 O O . PRO A 1 90 ? 8.417 -1.339 -8.576 1.00 94.12 90 PRO A O 1
ATOM 692 N N . ARG A 1 91 ? 9.911 -1.627 -10.234 1.00 93.19 91 ARG A N 1
ATOM 693 C CA . ARG A 1 91 ? 10.525 -0.289 -10.160 1.00 93.19 91 ARG A CA 1
ATOM 694 C C . ARG A 1 91 ? 9.614 0.823 -10.653 1.00 93.19 91 ARG A C 1
ATOM 696 O O . ARG A 1 91 ? 9.817 1.985 -10.335 1.00 93.19 91 ARG A O 1
ATOM 703 N N . GLU A 1 92 ? 8.602 0.500 -11.448 1.00 93.31 92 GLU A N 1
ATOM 704 C CA . GLU A 1 92 ? 7.694 1.495 -12.012 1.00 93.31 92 GLU A CA 1
ATOM 705 C C . GLU A 1 92 ? 6.845 2.182 -10.934 1.00 93.31 92 GLU A C 1
ATOM 707 O O . GLU A 1 92 ? 6.352 3.290 -11.151 1.00 93.31 92 GLU A O 1
ATOM 712 N N . ALA A 1 93 ? 6.704 1.560 -9.760 1.00 90.88 93 ALA A N 1
ATOM 713 C CA . ALA A 1 93 ? 6.081 2.182 -8.598 1.00 90.88 93 ALA A CA 1
ATOM 714 C C . ALA A 1 93 ? 7.010 3.165 -7.853 1.00 90.88 93 ALA A C 1
ATOM 716 O O . ALA A 1 93 ? 6.523 3.954 -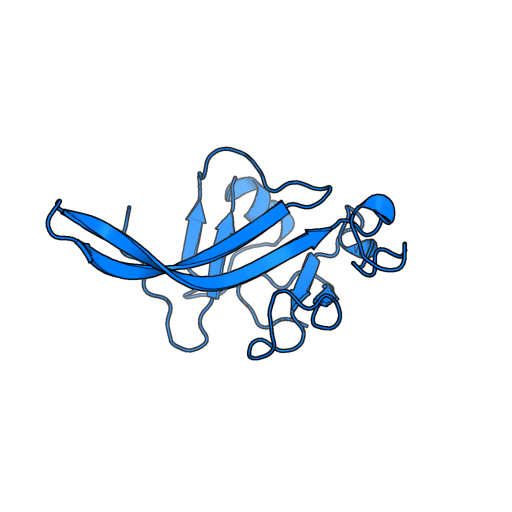7.043 1.00 90.88 93 ALA A O 1
ATOM 717 N N . ASP A 1 94 ? 8.315 3.176 -8.146 1.00 88.69 94 ASP A N 1
ATOM 718 C CA . ASP A 1 94 ? 9.282 4.116 -7.572 1.00 88.69 94 ASP A CA 1
ATOM 719 C C . ASP A 1 94 ? 9.366 5.403 -8.411 1.00 88.69 94 ASP A C 1
ATOM 721 O O . ASP A 1 94 ? 10.238 5.608 -9.254 1.00 88.69 94 ASP A O 1
ATOM 725 N N . GLY A 1 95 ? 8.381 6.284 -8.230 1.00 81.44 95 GLY A N 1
ATOM 726 C CA . GLY A 1 95 ? 8.423 7.645 -8.781 1.00 81.44 95 GLY A CA 1
ATOM 727 C C . GLY A 1 95 ? 8.115 7.780 -10.278 1.00 81.44 95 GLY A C 1
ATOM 728 O O . GLY A 1 95 ? 8.156 8.894 -10.799 1.00 81.44 95 GLY A O 1
ATOM 729 N N . LEU A 1 96 ? 7.739 6.697 -10.969 1.00 81.94 96 LEU A N 1
ATOM 730 C CA . LEU A 1 96 ? 7.335 6.718 -12.387 1.00 81.94 96 LEU A CA 1
ATOM 731 C C . LEU A 1 96 ? 5.807 6.812 -12.592 1.00 81.94 96 LEU A C 1
ATOM 733 O O . LEU A 1 96 ? 5.300 6.574 -13.689 1.00 81.94 96 LEU A O 1
ATOM 737 N N . GLY A 1 97 ? 5.063 7.181 -11.543 1.00 88.94 97 GLY A N 1
ATOM 738 C CA . GLY A 1 97 ? 3.617 7.439 -11.590 1.00 88.94 97 GLY A CA 1
ATOM 739 C C . GLY A 1 97 ? 2.720 6.205 -11.431 1.00 88.94 97 GLY A C 1
ATOM 740 O O . GLY A 1 97 ? 1.499 6.323 -11.526 1.00 88.94 97 GLY A O 1
ATOM 741 N N . LYS A 1 98 ? 3.292 5.019 -11.189 1.00 94.69 98 LYS A N 1
ATOM 742 C CA . LYS A 1 98 ? 2.537 3.816 -10.804 1.00 94.69 98 LYS A CA 1
ATOM 743 C C . LYS A 1 98 ? 2.498 3.661 -9.285 1.00 94.69 98 LYS A C 1
ATOM 745 O O . LYS A 1 98 ? 3.280 4.274 -8.566 1.00 94.69 98 LYS A O 1
ATOM 750 N N . SER A 1 99 ? 1.592 2.816 -8.806 1.00 95.25 99 SER A N 1
ATOM 751 C CA . SER A 1 99 ? 1.543 2.359 -7.415 1.00 95.25 99 SER A CA 1
ATOM 752 C C . SER A 1 99 ? 1.803 0.862 -7.325 1.00 95.25 99 SER A C 1
ATOM 754 O O . SER A 1 99 ? 1.488 0.127 -8.261 1.00 95.25 99 SER A O 1
ATOM 756 N N . LEU A 1 100 ? 2.294 0.402 -6.172 1.00 96.12 100 LEU A N 1
ATOM 757 C CA . LEU A 1 100 ? 2.276 -1.018 -5.829 1.00 96.12 100 LEU A CA 1
ATOM 758 C C . LEU A 1 100 ? 0.831 -1.471 -5.594 1.00 96.12 100 LEU A C 1
ATOM 760 O O . LEU A 1 100 ? 0.179 -1.042 -4.641 1.00 96.12 100 LEU A O 1
ATOM 764 N N . SER A 1 101 ? 0.352 -2.358 -6.457 1.00 96.38 101 SER A N 1
ATOM 765 C CA . SER A 1 101 ? -0.982 -2.945 -6.411 1.00 96.38 101 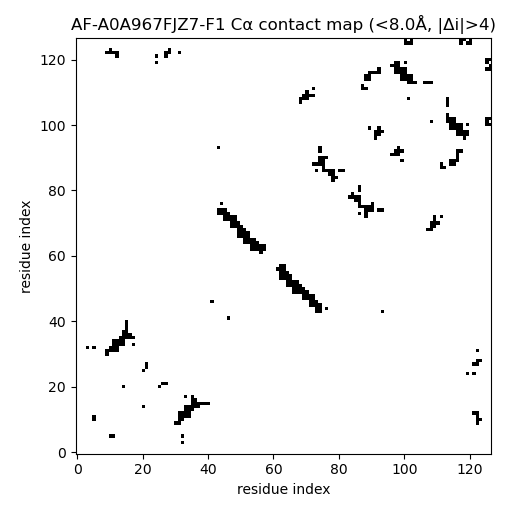SER A CA 1
ATOM 766 C C . SER A 1 101 ? -0.870 -4.444 -6.177 1.00 96.38 101 SER A C 1
ATOM 768 O O . SER A 1 101 ? -0.080 -5.140 -6.812 1.00 96.38 101 SER A O 1
ATOM 770 N N . ARG A 1 102 ? -1.657 -4.951 -5.228 1.00 95.81 102 ARG A N 1
ATOM 771 C CA . ARG A 1 102 ? -1.733 -6.386 -4.942 1.00 95.81 102 ARG A CA 1
ATOM 772 C C . ARG A 1 102 ? -2.676 -7.059 -5.932 1.00 95.81 102 ARG A C 1
ATOM 774 O O . ARG A 1 102 ? -3.821 -6.626 -6.045 1.00 95.81 102 ARG A O 1
ATOM 781 N N . LYS A 1 103 ? -2.229 -8.132 -6.576 1.00 95.81 103 LYS A N 1
ATOM 782 C CA . LYS A 1 103 ? -2.979 -8.835 -7.628 1.00 95.81 103 LYS A CA 1
ATOM 783 C C . LYS A 1 103 ? -4.172 -9.596 -7.056 1.00 95.81 103 LYS A C 1
ATOM 785 O O . LYS A 1 103 ? -5.303 -9.430 -7.498 1.00 95.81 103 LYS A O 1
ATOM 790 N N . VAL A 1 104 ? -3.929 -10.410 -6.028 1.00 94.38 104 VAL A N 1
ATOM 791 C CA . VAL A 1 104 ? -4.946 -11.238 -5.370 1.00 94.38 104 VAL A CA 1
ATOM 792 C C . VAL A 1 104 ? -4.989 -10.890 -3.887 1.00 94.38 104 VAL A C 1
ATOM 794 O O . VAL A 1 104 ? -4.051 -11.146 -3.131 1.00 94.38 104 VAL A O 1
ATOM 797 N N . SER A 1 105 ? -6.098 -10.291 -3.451 1.00 89.94 105 SER A N 1
ATOM 798 C CA . SER A 1 105 ? -6.257 -9.772 -2.085 1.00 89.94 105 SER A CA 1
ATOM 799 C C . SER A 1 105 ? -6.229 -10.849 -0.996 1.00 89.94 105 SER A C 1
ATOM 801 O O . SER A 1 105 ? -5.862 -10.545 0.137 1.00 89.94 105 SER A O 1
ATOM 803 N N . ALA A 1 106 ? -6.592 -12.091 -1.333 1.00 91.38 106 ALA A N 1
ATOM 804 C CA . ALA A 1 106 ? -6.589 -13.226 -0.411 1.00 91.38 106 ALA A CA 1
ATOM 805 C C . ALA A 1 106 ? -5.220 -13.921 -0.282 1.00 91.38 106 ALA A C 1
ATOM 807 O O . ALA A 1 106 ? -4.984 -14.618 0.705 1.00 91.38 106 ALA A O 1
ATOM 808 N N . ASP A 1 107 ? -4.323 -13.730 -1.252 1.00 95.19 107 ASP A N 1
ATOM 809 C CA . ASP A 1 107 ? -3.008 -14.379 -1.280 1.00 95.19 107 ASP A CA 1
ATOM 810 C C . ASP A 1 107 ? -2.022 -13.659 -0.367 1.00 95.19 107 ASP A C 1
ATOM 812 O O . ASP A 1 107 ? -2.228 -12.504 -0.024 1.00 95.19 107 ASP A O 1
ATOM 816 N N . TYR A 1 108 ? -0.924 -14.298 0.034 1.00 93.69 108 TYR A N 1
ATOM 817 C CA . TYR A 1 108 ? -0.011 -13.747 1.040 1.00 93.69 108 TYR A CA 1
ATOM 818 C C . TYR A 1 108 ? 0.560 -12.365 0.660 1.00 93.69 108 TYR A C 1
ATOM 820 O O . TYR A 1 108 ? 1.099 -12.174 -0.425 1.00 93.69 108 TYR A O 1
ATOM 828 N N . GLY A 1 109 ? 0.451 -11.384 1.565 1.00 94.31 109 GLY A N 1
ATOM 829 C CA . GLY A 1 109 ? 0.813 -9.988 1.282 1.00 94.31 109 GLY A CA 1
ATOM 830 C C . GLY A 1 109 ? 2.314 -9.727 1.251 1.00 94.31 109 GLY A C 1
ATOM 831 O O . GLY A 1 109 ? 2.753 -8.740 0.674 1.00 94.31 109 GLY A O 1
ATOM 832 N N . ASN A 1 110 ? 3.112 -10.622 1.831 1.00 94.69 110 ASN A N 1
ATOM 833 C CA . ASN A 1 110 ? 4.568 -10.503 1.846 1.00 94.69 110 ASN A CA 1
ATOM 834 C C . ASN A 1 110 ? 5.243 -11.274 0.700 1.00 94.69 110 ASN A C 1
ATOM 836 O O . ASN A 1 110 ? 6.467 -11.386 0.697 1.00 94.69 110 ASN A O 1
ATOM 840 N N . ASP A 1 111 ? 4.460 -11.852 -0.215 1.00 94.81 111 ASP A N 1
ATOM 841 C CA . ASP A 1 111 ? 4.965 -12.464 -1.439 1.00 94.81 111 ASP A CA 1
ATOM 842 C C . ASP A 1 111 ? 5.013 -11.413 -2.551 1.00 94.81 111 ASP A C 1
ATOM 844 O O . ASP A 1 111 ? 3.973 -10.956 -3.025 1.00 94.81 111 ASP A O 1
ATOM 848 N N . VAL A 1 112 ? 6.221 -11.040 -2.975 1.00 94.56 112 VAL A N 1
ATOM 849 C CA . VAL A 1 112 ? 6.461 -10.054 -4.039 1.00 94.56 112 VAL A CA 1
ATOM 850 C C . VAL A 1 112 ? 5.802 -10.440 -5.368 1.00 94.56 112 VAL A C 1
ATOM 852 O O . VAL A 1 112 ? 5.370 -9.562 -6.110 1.00 94.56 112 VAL A O 1
ATOM 855 N N . ALA A 1 113 ? 5.627 -11.736 -5.655 1.00 95.50 113 ALA A N 1
ATOM 856 C CA . ALA A 1 113 ? 4.971 -12.185 -6.883 1.00 95.50 113 ALA A CA 1
ATOM 857 C C . ALA A 1 113 ? 3.490 -11.763 -6.952 1.00 95.50 113 ALA A C 1
ATOM 859 O O . ALA A 1 113 ? 2.938 -11.611 -8.048 1.00 95.50 113 ALA A O 1
ATOM 860 N N . ASN A 1 114 ? 2.864 -11.520 -5.795 1.00 97.00 114 ASN A N 1
ATOM 861 C CA . ASN A 1 114 ? 1.492 -11.032 -5.670 1.00 97.00 114 ASN A CA 1
ATOM 862 C C . ASN A 1 114 ? 1.377 -9.498 -5.796 1.00 97.00 114 ASN A C 1
ATOM 864 O O . ASN A 1 114 ? 0.303 -8.938 -5.583 1.00 97.00 114 ASN A O 1
ATOM 868 N N . TRP A 1 115 ? 2.458 -8.804 -6.150 1.00 97.12 115 TRP A N 1
ATOM 869 C CA . TRP A 1 115 ? 2.460 -7.363 -6.377 1.00 97.12 115 TRP A CA 1
ATOM 870 C C . TRP A 1 115 ? 2.844 -7.026 -7.813 1.00 97.12 115 TRP A C 1
ATOM 872 O O . TRP A 1 115 ? 3.534 -7.777 -8.506 1.00 97.12 115 TRP A O 1
ATOM 882 N N . GLU A 1 116 ? 2.357 -5.886 -8.274 1.00 96.88 116 GLU A N 1
ATOM 883 C CA . GLU A 1 116 ? 2.724 -5.274 -9.544 1.00 96.88 116 GLU A CA 1
ATOM 884 C C . GLU A 1 116 ? 2.689 -3.755 -9.438 1.00 96.88 116 GLU A C 1
ATOM 886 O O . GLU A 1 116 ? 2.042 -3.193 -8.555 1.00 96.88 116 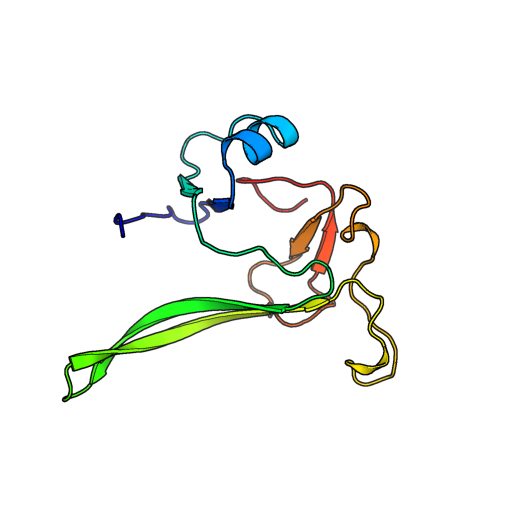GLU A O 1
ATOM 891 N N . ALA A 1 117 ? 3.379 -3.089 -10.358 1.00 97.19 117 ALA A N 1
ATOM 892 C CA . ALA A 1 117 ? 3.212 -1.664 -10.556 1.00 97.19 117 ALA A CA 1
ATOM 893 C C . ALA A 1 117 ? 2.034 -1.426 -11.507 1.00 97.19 117 ALA A C 1
ATOM 895 O O . ALA A 1 117 ? 2.082 -1.798 -12.680 1.00 97.19 117 ALA A O 1
ATOM 896 N N . ALA A 1 118 ? 0.983 -0.777 -11.013 1.00 97.06 118 ALA A N 1
ATOM 897 C CA . ALA A 1 118 ? -0.229 -0.521 -11.781 1.00 97.06 118 ALA A CA 1
ATOM 898 C C . ALA A 1 118 ? -0.630 0.958 -11.738 1.00 97.06 118 ALA A C 1
ATOM 900 O O . ALA A 1 118 ? -0.088 1.755 -10.969 1.00 97.06 118 ALA A O 1
ATOM 901 N N . THR A 1 119 ? -1.540 1.359 -12.631 1.00 95.94 119 THR A N 1
ATOM 902 C CA . THR A 1 119 ? -2.120 2.708 -12.566 1.00 95.94 119 THR A CA 1
ATOM 903 C C . THR A 1 119 ? -2.871 2.849 -11.238 1.00 95.94 119 THR A C 1
ATOM 905 O O . THR A 1 119 ? -3.706 1.990 -10.958 1.00 95.94 119 THR A O 1
ATOM 908 N N . PRO A 1 120 ? -2.620 3.899 -10.436 1.00 95.56 120 PRO A N 1
ATOM 909 C CA . PRO A 1 120 ? -3.281 4.053 -9.145 1.00 95.56 120 PRO A CA 1
ATOM 910 C C . PRO A 1 120 ? -4.810 4.098 -9.273 1.00 95.56 120 PRO A C 1
ATOM 912 O O . PRO A 1 120 ? -5.350 4.863 -10.073 1.00 95.56 120 PRO A O 1
ATOM 915 N N . SER A 1 121 ? -5.508 3.302 -8.460 1.00 95.31 121 SER A N 1
ATOM 916 C CA . SER A 1 121 ? -6.977 3.242 -8.388 1.00 95.31 121 SER A CA 1
ATOM 917 C C . SER A 1 121 ? -7.491 3.460 -6.950 1.00 95.31 121 SER A C 1
ATOM 919 O O . SER A 1 121 ? -8.179 2.606 -6.386 1.00 95.31 121 SER A O 1
ATOM 921 N N . PRO A 1 122 ? -7.147 4.589 -6.296 1.00 95.19 122 PRO A N 1
ATOM 922 C CA . PRO A 1 122 ? -7.438 4.782 -4.880 1.00 95.19 122 PRO A CA 1
ATOM 923 C C . PRO A 1 122 ? -8.937 4.702 -4.579 1.00 95.19 122 PRO A C 1
ATOM 925 O O . PRO A 1 122 ? -9.763 5.358 -5.212 1.00 95.19 122 PRO A O 1
ATOM 928 N N . GLY A 1 123 ? -9.288 3.887 -3.582 1.00 93.94 123 GLY A N 1
ATOM 929 C CA . GLY A 1 123 ? -10.679 3.689 -3.176 1.00 93.94 123 GLY A CA 1
ATOM 930 C C . GLY A 1 123 ? -11.490 2.775 -4.100 1.00 93.94 123 GLY A C 1
ATOM 931 O O . GLY A 1 123 ? -12.708 2.703 -3.947 1.00 93.94 123 GLY A O 1
ATOM 932 N N . ALA A 1 124 ? -10.843 2.086 -5.040 1.00 93.69 124 ALA A N 1
ATOM 933 C CA . ALA A 1 124 ? -11.459 1.131 -5.950 1.00 93.69 124 ALA A CA 1
ATOM 934 C C . ALA A 1 124 ? -10.659 -0.182 -6.002 1.00 93.69 124 ALA A C 1
ATOM 936 O O . ALA A 1 124 ? -9.623 -0.330 -5.353 1.00 93.69 124 ALA A O 1
ATOM 937 N N . ALA A 1 125 ? -11.162 -1.155 -6.766 1.00 92.25 125 ALA A N 1
ATOM 938 C CA . ALA A 1 125 ? -10.443 -2.400 -7.009 1.00 92.25 125 ALA A CA 1
ATOM 939 C C . ALA A 1 125 ? -9.083 -2.137 -7.670 1.00 92.25 125 ALA A C 1
ATOM 941 O O . ALA A 1 125 ? -8.927 -1.192 -8.452 1.00 92.25 125 ALA A O 1
ATOM 942 N N . ASN A 1 126 ? -8.107 -2.986 -7.339 1.00 90.75 126 ASN A N 1
ATOM 943 C CA . ASN A 1 126 ? -6.822 -2.965 -8.023 1.00 90.75 126 ASN A CA 1
ATOM 944 C C . ASN A 1 126 ? -7.027 -3.324 -9.510 1.00 90.75 126 ASN A C 1
ATOM 946 O O . ASN A 1 126 ? -7.967 -4.074 -9.802 1.00 90.75 126 ASN A O 1
ATOM 950 N N . PRO A 1 127 ? -6.220 -2.745 -10.419 1.00 83.25 127 PRO A N 1
ATOM 951 C CA . PRO A 1 127 ? -6.351 -2.946 -11.863 1.00 83.25 127 PRO A CA 1
ATOM 952 C C . PRO A 1 127 ? -6.134 -4.390 -12.320 1.00 83.25 127 PRO A C 1
ATOM 954 O O . PRO A 1 127 ? -5.528 -5.168 -11.554 1.00 83.25 127 PRO A O 1
#

Secondary structure (DSSP, 8-state):
-----PPTT--EEEES-HHHHHHHH-SPPTT-EEEE--SS---SSEEEEEEEEEEEE-TTSPEEEEEEEEEEEE-S--GGGSTTS---S-GGGTTSS-EEEES-TTS-TT-GGGEEEE---TTS---

Solvent-accessible surface area (backbone atoms only — not comparable to full-atom values): 7967 Å² total; per-residue (Å²): 130,84,91,82,84,71,54,91,96,53,40,75,45,81,35,62,49,59,68,65,48,34,72,74,72,45,83,69,49,90,88,44,50,74,48,62,66,59,86,82,75,86,58,74,71,38,51,77,50,75,46,63,44,85,52,60,63,50,100,85,69,50,76,39,69,42,76,75,48,44,32,68,52,52,31,36,80,51,28,88,82,35,89,88,58,56,40,76,36,51,48,49,31,54,86,67,75,27,30,82,33,58,72,50,88,88,52,67,64,62,45,59,87,41,47,41,52,36,73,74,45,79,62,56,72,66,125

Foldseek 3Di:
DDDDDAPVVWEEAEEADVVVVCVLPNDADPPHHYDYNDPDDADLAWDKDWDWDWDDQDPVRDIDTHTPAMATAGLQPCLVVDPPSGRLAENCCRPVQWNWAFQDPPDHRHDNVRTDTHHDDHGDHTD

Radius of gyration: 16.43 Å; Cα contacts (8 Å, |Δi|>4): 201; chains: 1; bounding box: 40×33×46 Å

Nearest PDB structures (foldseek):
  3qo6-assembly1_B  TM=5.179E-01  e=8.979E+00  Arabidopsis thaliana
  7thy-assembly1_A  TM=2.331E-01  e=2.893E+00  Homo sapiens
  7qbd-assembly1_A  TM=1.357E-01  e=1.360E+00  Homo sapiens

Sequence (127 aa):
GPVVTIQAYGYLILARDLTAFTAEYGSMPPGVQVLEGYSGRLSNAGERLQIAMPGDIDNQGNRHYIRIDRVTYSDGLHPEDVPGGVDLWPREADGLGKSLSRKVSADYGNDVANWEAATPSPGAANP